Protein 4I2L (pdb70)

Foldseek 3Di:
DVVVVVVVVVVVVVVVVVVVVVVVVVVVVVVVVVVVVVVVD/DDPVVVVVVVVVVVVVVVVVVVVVVVVVVVVVVVVD

Radius of gyration: 19.25 Å; Cα contacts (8 Å, |Δi|>4): 5; chains: 2; bounding box: 23×14×70 Å

Structure (mmCIF, N/CA/C/O backbone):
data_4I2L
#
_entry.id   4I2L
#
_cell.length_a   43.948
_cell.length_b   43.948
_cell.length_c   238.439
_cell.angle_alpha   90.00
_cell.angle_beta   90.00
_cell.angle_gamma   120.00
#
_symmetry.space_group_name_H-M   'H 3 2'
#
loop_
_entity.id
_entity.type
_entity.pdbx_description
1 polymer GP41
2 polymer 'inhibitor MTSFT'
3 water water
#
loop_
_atom_site.group_PDB
_atom_site.id
_atom_site.type_symbol
_atom_site.label_atom_id
_atom_site.label_alt_id
_atom_site.label_comp_id
_atom_site.label_asym_id
_atom_site.label_entity_id
_atom_site.label_seq_id
_atom_site.pdbx_PDB_ins_code
_atom_site.Cartn_x
_atom_site.Cartn_y
_atom_site.Cartn_z
_atom_site.occupancy
_atom_site.B_iso_or_equiv
_atom_site.auth_seq_id
_atom_site.auth_comp_id
_atom_site.auth_asym_id
_atom_site.auth_atom_id
_atom_site.pdbx_PDB_model_num
ATOM 1 N N . GLN A 1 1 ? -9.694 -22.607 -10.211 1.00 63.97 550 GLN C N 1
ATOM 2 C CA . GLN A 1 1 ? -8.251 -22.719 -10.045 1.00 55.53 550 GLN C CA 1
ATOM 3 C C . GLN A 1 1 ? -7.914 -23.473 -8.763 1.00 60.86 550 GLN C C 1
ATOM 4 O O . GLN A 1 1 ? -8.604 -23.343 -7.753 1.00 64.53 550 GLN C O 1
ATOM 17 N N . GLN A 1 2 ? -6.847 -24.262 -8.812 1.00 62.34 551 GLN C N 1
ATOM 18 C CA . GLN A 1 2 ? -6.452 -25.088 -7.678 1.00 58.61 551 GLN C CA 1
ATOM 19 C C . GLN A 1 2 ? -5.425 -24.397 -6.792 1.00 53.48 551 GLN C C 1
ATOM 20 O O . GLN A 1 2 ? -5.399 -24.607 -5.579 1.00 51.80 551 GLN C O 1
ATOM 34 N N . GLN A 1 3 ? -4.571 -23.581 -7.399 1.00 53.10 552 GLN C N 1
ATOM 35 C CA . GLN A 1 3 ? -3.595 -22.815 -6.638 1.00 51.71 552 GLN C CA 1
ATOM 36 C C . GLN A 1 3 ? -4.309 -21.960 -5.600 1.00 42.88 552 GLN C C 1
ATOM 37 O O . GLN A 1 3 ? -3.959 -21.975 -4.421 1.00 46.26 552 GLN C O 1
ATOM 51 N N . ASN A 1 4 ? -5.314 -21.216 -6.044 1.00 43.08 553 ASN C N 1
ATOM 52 C CA . ASN A 1 4 ? -6.114 -20.401 -5.139 1.00 43.83 553 ASN C C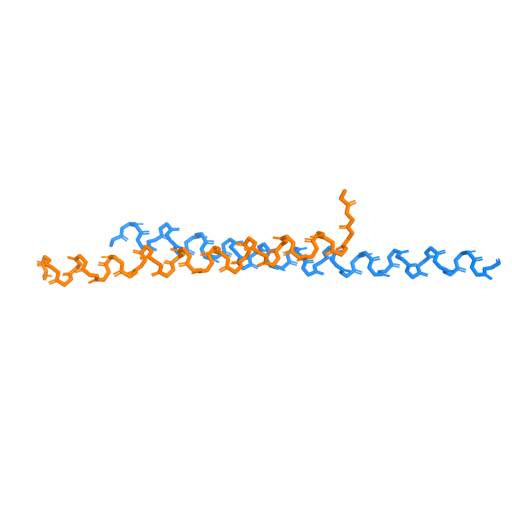A 1
ATOM 53 C C . ASN A 1 4 ? -6.686 -21.223 -3.991 1.00 33.48 553 ASN C C 1
ATOM 54 O O . ASN A 1 4 ? -6.761 -20.747 -2.858 1.00 38.58 553 ASN C O 1
ATOM 65 N N . ASN A 1 5 ? -7.091 -22.456 -4.279 1.00 41.29 554 ASN C N 1
ATOM 66 C CA . ASN A 1 5 ? -7.644 -23.329 -3.247 1.00 39.45 554 ASN C CA 1
ATOM 67 C C . ASN A 1 5 ? -6.606 -23.674 -2.189 1.00 33.99 554 ASN C C 1
ATOM 68 O O . ASN A 1 5 ? -6.818 -23.431 -0.998 1.00 37.33 554 ASN C O 1
ATOM 79 N N . LEU A 1 6 ? -5.483 -24.240 -2.618 1.00 49.54 555 LEU C N 1
ATOM 80 C CA . LEU A 1 6 ? -4.392 -24.536 -1.699 1.00 52.23 555 LEU C CA 1
ATOM 81 C C . LEU A 1 6 ? -4.084 -23.300 -0.867 1.00 41.53 555 LEU C C 1
ATOM 82 O O . LEU A 1 6 ? -3.842 -23.392 0.338 1.00 38.41 555 LEU C O 1
ATOM 98 N N . LEU A 1 7 ? -4.104 -22.139 -1.512 1.00 45.27 556 LEU C N 1
ATOM 99 C CA . LEU A 1 7 ? -3.799 -20.886 -0.835 1.00 53.62 556 LEU C CA 1
ATOM 100 C C . LEU A 1 7 ? -4.799 -20.614 0.287 1.00 38.19 556 LEU C C 1
ATOM 101 O O . LEU A 1 7 ? -4.427 -20.125 1.355 1.00 40.23 556 LEU C O 1
ATOM 117 N N . ARG A 1 8 ? -6.066 -20.940 0.051 1.00 37.08 557 ARG C N 1
ATOM 118 C CA . ARG A 1 8 ? -7.102 -20.741 1.059 1.00 42.31 557 ARG C CA 1
ATOM 119 C C . ARG A 1 8 ? -6.994 -21.767 2.187 1.00 31.56 557 ARG C C 1
ATOM 120 O O . ARG A 1 8 ? -7.276 -21.459 3.348 1.00 39.89 557 ARG C O 1
ATOM 141 N N . ALA A 1 9 ? -6.597 -22.988 1.844 1.00 38.65 558 ALA C N 1
ATOM 142 C CA . ALA A 1 9 ? -6.397 -24.031 2.841 1.00 38.04 558 ALA C CA 1
ATOM 143 C C . ALA A 1 9 ? -5.303 -23.600 3.804 1.00 32.49 558 ALA C C 1
ATOM 144 O O . ALA A 1 9 ? -5.428 -23.741 5.029 1.00 35.45 558 ALA C O 1
ATOM 151 N N . ILE A 1 10 ? -4.223 -23.065 3.248 1.00 32.39 559 ILE C N 1
ATOM 152 C CA . ILE A 1 10 ? -3.127 -22.551 4.058 1.00 35.20 559 ILE C CA 1
ATOM 153 C C . ILE A 1 10 ? -3.611 -21.393 4.928 1.00 30.11 559 ILE C C 1
ATOM 154 O O . ILE A 1 10 ? -3.244 -21.289 6.103 1.00 28.37 559 ILE C O 1
ATOM 170 N N . GLU A 1 11 ? -4.446 -20.530 4.357 1.00 34.23 560 GLU C N 1
ATOM 171 C CA . GLU A 1 11 ? -4.996 -19.401 5.099 1.00 33.40 560 GLU C CA 1
ATOM 172 C C . GLU A 1 11 ? -5.814 -19.888 6.291 1.00 26.77 560 GLU C C 1
ATOM 173 O O . GLU A 1 11 ? -5.728 -19.329 7.388 1.00 32.08 560 GLU C O 1
ATOM 185 N N . ALA A 1 12 ? -6.608 -20.932 6.076 1.00 32.55 561 ALA C N 1
ATOM 186 C CA . ALA A 1 12 ? -7.447 -21.485 7.134 1.00 39.80 561 ALA C CA 1
ATOM 187 C C . ALA A 1 12 ? -6.596 -22.088 8.252 1.00 29.64 561 ALA C C 1
ATOM 188 O O . ALA A 1 12 ? -6.881 -21.895 9.439 1.00 28.55 561 ALA C O 1
ATOM 194 N N . GLN A 1 13 ? -5.552 -22.819 7.874 1.00 28.59 562 GLN C N 1
ATOM 195 C CA . GLN A 1 13 ? -4.639 -23.392 8.860 1.00 25.58 562 GLN C CA 1
ATOM 196 C C . GLN A 1 13 ? -3.913 -22.292 9.621 1.00 21.79 562 GLN C C 1
ATOM 197 O O . GLN A 1 13 ? -3.576 -22.456 10.798 1.00 23.14 562 GLN C O 1
ATOM 211 N N . GLN A 1 14 ? -3.676 -21.168 8.954 1.00 22.97 563 GLN C N 1
ATOM 212 C CA . GLN A 1 14 ? -3.062 -20.025 9.614 1.00 24.62 563 GLN C CA 1
ATOM 213 C C . GLN A 1 14 ? -3.964 -19.537 10.744 1.00 21.73 563 GLN C C 1
ATOM 214 O O . GLN A 1 14 ? -3.487 -19.214 11.836 1.00 21.57 563 GLN C O 1
ATOM 228 N N . HIS A 1 15 ? -5.270 -19.501 10.500 1.00 22.36 564 HIS C N 1
ATOM 229 C CA . HIS A 1 15 ? -6.215 -19.098 11.539 1.00 22.14 564 HIS C CA 1
ATOM 230 C C . HIS A 1 15 ? -6.194 -20.093 12.700 1.00 21.75 564 HIS C C 1
ATOM 231 O O . HIS A 1 15 ? -6.242 -19.702 13.876 1.00 23.51 564 HIS C O 1
ATOM 246 N N . LEU A 1 16 ? -6.120 -21.380 12.373 1.00 21.11 565 LEU C N 1
ATOM 247 C CA . LEU A 1 16 ? -5.993 -22.422 13.389 1.00 22.18 565 LEU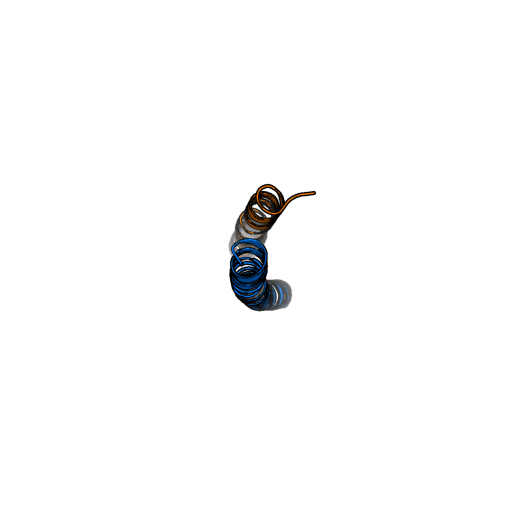 C CA 1
ATOM 248 C C . LEU A 1 16 ? -4.748 -22.183 14.222 1.00 16.93 565 LEU C C 1
ATOM 249 O O . LEU A 1 16 ? -4.791 -22.238 15.455 1.00 20.29 565 LEU C O 1
ATOM 265 N N . LEU A 1 17 ? -3.633 -21.923 13.548 1.00 19.59 566 LEU C N 1
ATOM 266 C CA . LEU A 1 17 ? -2.369 -21.685 14.237 1.00 16.60 566 LEU C CA 1
ATOM 267 C C . LEU A 1 17 ? -2.491 -20.515 15.200 1.00 15.22 566 LEU C C 1
ATOM 268 O O . LEU A 1 17 ? -1.980 -20.569 16.319 1.00 19.20 566 LEU C O 1
ATOM 284 N N A GLN A 1 18 ? -3.165 -19.456 14.765 0.27 15.15 567 GLN C N 1
ATOM 285 N N B GLN A 1 18 ? -3.173 -19.460 14.772 0.73 18.33 567 GLN C N 1
ATOM 286 C CA A GLN A 1 18 ? -3.368 -18.286 15.612 0.27 20.17 567 GLN C CA 1
ATOM 287 C CA B GLN A 1 18 ? -3.362 -18.289 15.622 0.73 21.73 567 GLN C CA 1
ATOM 288 C C A GLN A 1 18 ? -4.139 -18.655 16.876 0.27 16.75 567 GLN C C 1
ATOM 289 C C B GLN A 1 18 ? -4.142 -18.655 16.881 0.73 18.17 567 GLN C C 1
ATOM 290 O O A GLN A 1 18 ? -3.857 -18.138 17.957 0.27 16.60 567 GLN C O 1
ATOM 291 O O B GLN A 1 18 ? -3.868 -18.136 17.964 0.73 21.91 567 GLN C O 1
ATOM 318 N N . LEU A 1 19 ? -5.110 -19.552 16.739 1.00 17.99 568 LEU C N 1
ATOM 319 C CA . LEU A 1 19 ? -5.902 -20.002 17.881 1.00 19.23 568 LEU C CA 1
ATOM 320 C C . LEU A 1 19 ? -5.048 -20.819 18.852 1.00 13.79 568 LEU C C 1
ATOM 321 O O . LEU A 1 19 ? -5.154 -20.665 20.082 1.00 16.74 568 LEU C O 1
ATOM 337 N N . THR A 1 20 ? -4.193 -21.690 18.325 1.00 13.58 569 THR C N 1
ATOM 338 C CA . THR A 1 20 ? -3.330 -22.479 19.202 1.00 14.65 569 THR C CA 1
ATOM 339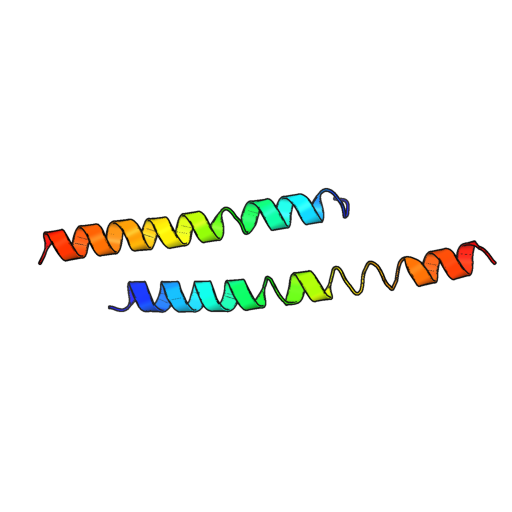 C C . THR A 1 20 ? -2.340 -21.572 19.925 1.00 13.01 569 THR C C 1
ATOM 340 O O . THR A 1 20 ? -2.021 -21.804 21.090 1.00 14.71 569 THR C O 1
ATOM 351 N N . VAL A 1 21 ? -1.872 -20.526 19.256 1.00 14.46 570 VAL C N 1
ATOM 352 C CA . VAL A 1 21 ? -1.001 -19.550 19.903 1.00 16.03 570 VAL C CA 1
ATOM 353 C C . VAL A 1 21 ? -1.722 -18.858 21.062 1.00 14.51 570 VAL C C 1
ATOM 354 O O . VAL A 1 21 ? -1.158 -18.714 22.150 1.00 17.19 570 VAL C O 1
ATOM 367 N N . TRP A 1 22 ? -2.968 -18.442 20.841 1.00 16.57 571 TRP C N 1
ATOM 368 C CA . TRP A 1 22 ? -3.772 -17.835 21.905 1.00 17.49 571 TRP C CA 1
ATOM 369 C C . TRP A 1 22 ? -3.856 -18.766 23.114 1.00 13.71 571 TRP C C 1
ATOM 370 O O . TRP A 1 22 ? -3.691 -18.343 24.270 1.00 17.00 571 TRP C O 1
ATOM 391 N N . GLY A 1 23 ? -4.128 -20.037 22.843 1.00 14.61 572 GLY C N 1
ATOM 392 C CA . GLY A 1 23 ? -4.291 -21.025 23.894 1.00 14.04 572 GLY C CA 1
ATOM 393 C C . GLY A 1 23 ? -3.017 -21.211 24.690 1.00 12.44 572 GLY C C 1
ATOM 394 O O . GLY A 1 23 ? -3.034 -21.269 25.921 1.00 13.80 572 GLY C O 1
ATOM 398 N N . ILE A 1 24 ? -1.901 -21.313 23.982 1.00 10.48 573 ILE C N 1
ATOM 399 C CA . ILE A 1 24 ? -0.605 -21.494 24.621 1.00 10.95 573 ILE C CA 1
ATOM 400 C C . ILE A 1 24 ? -0.284 -20.306 25.527 1.00 12.35 573 ILE C C 1
ATOM 401 O O . ILE A 1 24 ? 0.187 -20.484 26.655 1.00 13.82 573 ILE C O 1
ATOM 417 N N . LYS A 1 25 ? -0.561 -19.097 25.050 1.00 12.48 574 LYS C N 1
ATOM 418 C CA A LYS A 1 25 ? -0.310 -17.899 25.845 0.29 11.52 574 LYS C CA 1
ATOM 419 C CA B LYS A 1 25 ? -0.318 -17.890 25.834 0.71 12.86 574 LYS C CA 1
ATOM 420 C C . LYS A 1 25 ? -1.187 -17.857 27.093 1.00 15.30 574 LYS C C 1
ATOM 421 O O . LYS A 1 25 ? -0.731 -17.456 28.170 1.00 17.82 574 LYS C O 1
ATOM 458 N N . GLN A 1 26 ? -2.444 -18.270 26.954 1.00 14.16 575 GLN C N 1
ATOM 459 C CA . GLN A 1 26 ? -3.360 -18.318 28.097 1.00 15.02 575 GLN C CA 1
ATOM 460 C C . GLN A 1 26 ? -2.815 -19.256 29.162 1.00 12.36 575 GLN C C 1
ATOM 461 O O . GLN A 1 26 ? -2.796 -18.940 30.362 1.00 15.73 575 GLN C O 1
ATOM 475 N N . LEU A 1 27 ? -2.390 -20.430 28.721 1.00 11.35 576 LEU C N 1
ATOM 476 C CA . LEU A 1 27 ? -1.873 -21.442 29.630 1.00 11.36 576 LEU C CA 1
ATOM 477 C C . LEU A 1 27 ? -0.582 -20.979 30.291 1.00 11.40 576 LEU C C 1
ATOM 478 O O . LEU A 1 27 ? -0.366 -21.224 31.481 1.00 13.14 576 LEU C O 1
ATOM 494 N N . GLN A 1 28 ? 0.281 -20.316 29.531 1.00 10.79 577 GLN C N 1
ATOM 495 C CA . GLN A 1 28 ? 1.537 -19.825 30.085 1.00 10.12 577 GLN C CA 1
ATOM 496 C C . GLN A 1 28 ? 1.253 -18.843 31.215 1.00 11.51 577 GLN C C 1
ATOM 497 O O . GLN A 1 28 ? 1.879 -18.908 32.278 1.00 13.66 577 GLN C O 1
ATOM 511 N N . ALA A 1 29 ? 0.294 -17.951 31.001 1.00 13.06 578 ALA C N 1
ATOM 512 C CA . ALA A 1 29 ? -0.046 -16.959 32.016 1.00 12.02 578 ALA C CA 1
ATOM 513 C C . ALA A 1 29 ? -0.626 -17.647 33.251 1.00 13.56 578 ALA C C 1
ATOM 514 O O . ALA A 1 29 ? -0.335 -17.268 34.395 1.00 14.69 578 ALA C O 1
ATOM 521 N N . ARG A 1 30 ? -1.448 -18.663 33.029 1.00 10.76 579 ARG C N 1
ATOM 522 C CA . ARG A 1 30 ? -2.095 -19.350 34.151 1.00 11.74 579 ARG C CA 1
ATOM 523 C C . ARG A 1 30 ? -1.113 -20.176 34.968 1.00 9.31 579 ARG C C 1
ATOM 524 O O . ARG A 1 30 ? -1.194 -20.211 36.207 1.00 11.49 579 ARG C O 1
ATOM 545 N N . ILE A 1 31 ? -0.184 -20.845 34.301 1.00 9.82 580 ILE C N 1
ATOM 546 C CA A ILE A 1 31 ? 0.863 -21.601 34.978 0.74 10.25 580 ILE C CA 1
ATOM 547 C CA B ILE A 1 31 ? 0.821 -21.604 35.027 0.26 8.37 580 ILE C CA 1
ATOM 548 C C . ILE A 1 31 ? 1.750 -20.647 35.761 1.00 10.70 580 ILE C C 1
ATOM 549 O O . ILE A 1 31 ? 2.129 -20.914 36.900 1.00 11.78 580 ILE C O 1
ATOM 580 N N . LEU A 1 32 ? 2.094 -19.526 35.137 1.00 11.34 581 LEU C N 1
ATOM 581 C CA . LEU A 1 32 ? 2.928 -18.528 35.799 1.00 11.53 581 LEU C CA 1
ATOM 582 C C . LEU A 1 32 ? 2.232 -18.006 37.057 1.00 11.66 581 LEU C C 1
ATOM 583 O O . LEU A 1 32 ? 2.868 -17.819 38.101 1.00 13.37 581 LEU C O 1
ATOM 599 N N . ALA A 1 33 ? 0.924 -17.784 36.974 1.00 12.10 582 ALA C N 1
ATOM 600 C CA . ALA A 1 33 ? 0.173 -17.305 38.138 1.00 12.65 582 ALA C CA 1
ATOM 601 C C . ALA A 1 33 ? 0.238 -18.325 39.270 1.00 11.28 582 ALA C C 1
ATOM 602 O O . ALA A 1 33 ? 0.372 -17.957 40.450 1.00 13.83 582 ALA C O 1
ATOM 609 N N . VAL A 1 34 ? 0.143 -19.605 38.930 1.00 10.67 583 VAL C N 1
ATOM 610 C CA . VAL A 1 34 ? 0.204 -20.667 39.934 1.00 10.21 583 VAL C CA 1
ATOM 611 C C . VAL A 1 34 ? 1.601 -20.753 40.553 1.00 10.10 583 VAL C C 1
ATOM 612 O O . VAL A 1 34 ? 1.7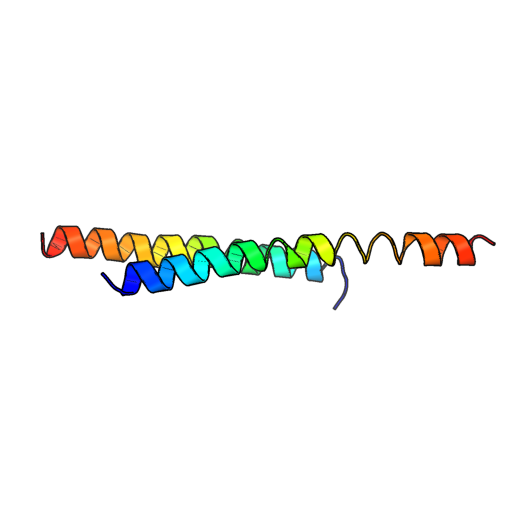46 -20.875 41.778 1.00 13.13 583 VAL C O 1
ATOM 625 N N . GLU A 1 35 ? 2.626 -20.689 39.711 1.00 9.72 584 GLU C N 1
ATOM 626 C CA . GLU A 1 35 ? 4.008 -20.706 40.172 1.00 10.74 584 GLU C CA 1
ATOM 627 C C . GLU A 1 35 ? 4.247 -19.567 41.159 1.00 13.43 584 GLU C C 1
ATOM 628 O O . GLU A 1 35 ? 4.841 -19.762 42.225 1.00 15.47 584 GLU C O 1
ATOM 640 N N . ARG A 1 36 ? 3.777 -18.378 40.803 1.00 14.21 585 ARG C N 1
ATOM 641 C CA . ARG A 1 36 ? 3.928 -17.206 41.663 1.00 13.51 585 ARG C CA 1
ATOM 642 C C . ARG A 1 36 ? 3.157 -17.373 42.965 1.00 15.55 585 ARG C C 1
ATOM 643 O O . ARG A 1 36 ? 3.647 -16.996 44.038 1.00 17.75 585 ARG C O 1
ATOM 664 N N . TYR A 1 37 ? 1.952 -17.930 42.879 1.00 14.41 586 TYR C N 1
ATOM 665 C CA . TYR A 1 37 ? 1.136 -18.156 44.075 1.00 15.04 586 TYR C CA 1
ATOM 666 C C . TYR A 1 37 ? 1.891 -19.028 45.064 1.00 13.39 586 TYR C C 1
ATOM 667 O O . TYR A 1 37 ? 1.901 -18.752 46.273 1.00 18.39 586 TYR C O 1
ATOM 685 N N . LEU A 1 38 ? 2.525 -20.081 44.564 1.00 12.68 587 LEU C N 1
ATOM 686 C CA . LEU A 1 38 ? 3.233 -21.024 45.420 1.00 13.56 587 LEU C CA 1
ATOM 687 C C . LEU A 1 38 ? 4.533 -20.424 45.947 1.00 16.38 587 LEU C C 1
ATOM 688 O O . LEU A 1 38 ? 4.892 -20.629 47.106 1.00 20.25 587 LEU C O 1
ATOM 704 N N . LYS A 1 39 ? 5.230 -19.662 45.112 1.00 14.99 588 LYS C N 1
ATOM 705 C CA . LYS A 1 39 ? 6.452 -19.001 45.553 1.00 18.25 588 LYS C CA 1
ATOM 706 C C . LYS A 1 39 ? 6.139 -17.960 46.634 1.00 19.96 588 LYS C C 1
ATOM 707 O O . LYS A 1 39 ? 6.902 -17.799 47.595 1.00 23.34 588 LYS C O 1
ATOM 726 N N . ASP A 1 40 ? 5.012 -17.268 46.485 1.00 19.15 589 ASP C N 1
ATOM 727 C CA . ASP A 1 40 ? 4.620 -16.222 47.428 1.00 20.86 589 ASP C CA 1
ATOM 728 C C . ASP A 1 40 ? 4.268 -16.797 48.790 1.00 20.69 589 ASP C C 1
ATOM 729 O O . ASP A 1 40 ? 4.280 -16.074 49.792 1.00 29.25 589 ASP C O 1
ATOM 738 N N . GLN A 1 41 ? 3.951 -18.084 48.842 1.00 22.49 590 GLN C N 1
ATOM 739 C CA . GLN A 1 41 ? 3.681 -18.737 50.123 1.00 26.34 590 GLN C CA 1
ATOM 740 C C . GLN A 1 41 ? 4.958 -18.842 50.943 1.00 29.52 590 GLN C C 1
ATOM 741 O O . GLN A 1 41 ? 6.061 -18.705 50.414 1.00 38.15 590 GLN C O 1
ATOM 759 N N . MET B 2 2 ? 16.011 -19.893 23.87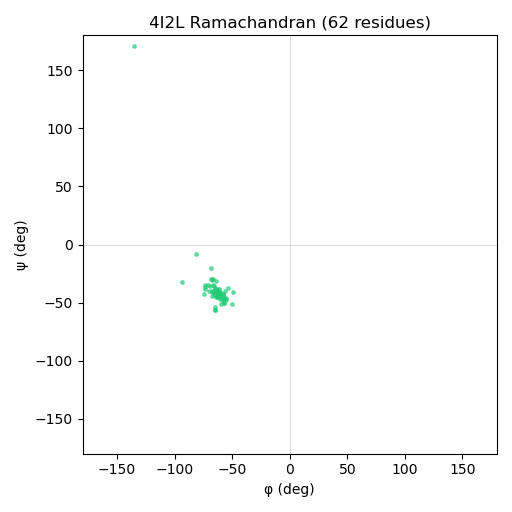6 1.00 50.13 626 MET D N 1
ATOM 760 C CA . MET B 2 2 ? 14.672 -19.413 23.563 1.00 45.86 626 MET D CA 1
ATOM 761 C C . MET B 2 2 ? 13.951 -19.004 24.842 1.00 36.25 626 MET D C 1
ATOM 762 O O . MET B 2 2 ? 14.054 -19.677 25.869 1.00 42.17 626 MET D O 1
ATOM 776 N N . THR B 2 3 ? 13.229 -17.890 24.773 1.00 39.66 627 THR D N 1
ATOM 777 C CA . THR B 2 3 ? 12.454 -17.391 25.903 1.00 40.69 627 THR D CA 1
ATOM 778 C C . THR B 2 3 ? 11.079 -16.973 25.396 1.00 31.99 627 THR D C 1
ATOM 779 O O . THR B 2 3 ? 10.859 -16.922 24.190 1.00 32.77 627 THR D O 1
ATOM 790 N N . TRP B 2 4 ? 10.155 -16.671 26.303 1.00 33.39 628 TRP D N 1
ATOM 791 C CA . TRP B 2 4 ? 8.774 -16.392 25.906 1.00 31.25 628 TRP D CA 1
ATOM 792 C C . TRP B 2 4 ? 8.609 -15.059 25.179 1.00 33.28 628 TRP D C 1
ATOM 793 O O . TRP B 2 4 ? 7.734 -14.918 24.322 1.00 29.86 628 TRP D O 1
ATOM 814 N N A GLU B 2 5 ? 9.469 -14.099 25.503 0.83 36.62 629 GLU D N 1
ATOM 815 N N B GLU B 2 5 ? 9.442 -14.084 25.527 0.17 37.59 629 GLU D N 1
ATOM 816 C CA A GLU B 2 5 ? 9.447 -12.805 24.837 0.83 40.52 629 GLU D CA 1
ATOM 817 C CA B GLU B 2 5 ? 9.442 -12.802 24.833 0.17 41.28 629 GLU D CA 1
ATOM 818 C C A GLU B 2 5 ? 9.862 -12.998 23.384 0.83 39.94 629 GLU D C 1
ATOM 819 C C B GLU B 2 5 ? 9.856 -13.006 23.380 0.17 38.54 629 GLU D C 1
ATOM 820 O O A GLU B 2 5 ? 9.201 -12.515 22.468 0.83 41.11 629 GLU D O 1
ATOM 821 O O B GLU B 2 5 ? 9.194 -12.531 22.458 0.17 39.20 629 GLU D O 1
ATOM 844 N N . THR B 2 6 ? 10.962 -13.718 23.190 1.00 35.42 630 THR D N 1
ATOM 845 C CA . THR B 2 6 ? 11.466 -14.032 21.861 1.00 33.38 630 THR D CA 1
ATOM 846 C C . THR B 2 6 ? 10.476 -14.914 21.113 1.00 30.87 630 THR D C 1
ATOM 847 O O . THR B 2 6 ? 10.258 -14.743 19.915 1.00 36.59 630 THR D O 1
ATOM 858 N N . TRP B 2 7 ? 9.879 -15.859 21.831 1.00 30.00 631 TRP D N 1
ATOM 859 C CA . TRP B 2 7 ? 8.900 -16.771 21.257 1.00 26.16 631 TRP D CA 1
ATOM 860 C C . TRP B 2 7 ? 7.757 -15.980 20.639 1.00 26.24 631 TRP D C 1
ATOM 861 O O . TRP B 2 7 ? 7.386 -16.201 19.487 1.00 26.64 631 TRP D O 1
ATOM 882 N N . GLU B 2 8 ? 7.204 -15.049 21.408 1.00 25.01 632 GLU D N 1
ATOM 883 C CA . GLU B 2 8 ? 6.117 -14.209 20.919 1.00 27.79 632 GLU D CA 1
ATOM 884 C C . GLU B 2 8 ? 6.525 -13.427 19.673 1.00 27.09 632 GLU D C 1
ATOM 885 O O . GLU B 2 8 ? 5.754 -13.322 18.719 1.00 28.73 632 GLU D O 1
ATOM 893 N N . ARG B 2 9 ? 7.737 -12.879 19.690 1.00 30.77 633 ARG D N 1
ATOM 894 C CA . ARG B 2 9 ? 8.231 -12.057 18.587 1.00 30.50 633 ARG D CA 1
ATOM 895 C C . ARG B 2 9 ? 8.449 -12.881 17.321 1.00 35.99 633 ARG D C 1
ATOM 896 O O . ARG B 2 9 ? 8.148 -12.427 16.215 1.00 41.34 633 ARG D O 1
ATOM 917 N N . GLU B 2 10 ? 8.986 -14.085 17.484 1.00 35.03 634 GLU D N 1
ATOM 918 C CA . GLU B 2 10 ? 9.224 -14.972 16.349 1.00 31.88 634 GLU D CA 1
ATOM 919 C C . GLU B 2 10 ? 7.901 -15.445 15.751 1.00 28.04 634 GLU D C 1
ATOM 920 O O . GLU B 2 10 ? 7.760 -15.538 14.530 1.00 31.08 634 GLU D O 1
ATOM 932 N N . ILE B 2 11 ? 6.934 -15.744 16.613 0.81 27.55 635 ILE D N 1
ATOM 933 C CA . ILE B 2 11 ? 5.599 -16.123 16.162 0.81 21.96 635 ILE D CA 1
ATOM 934 C C . ILE B 2 11 ? 4.998 -15.005 15.318 0.81 24.71 635 ILE D C 1
ATOM 935 O O . ILE B 2 11 ? 4.436 -15.245 14.247 0.81 26.15 635 ILE D O 1
ATOM 951 N N . GLU B 2 12 ? 5.109 -13.781 15.823 1.00 26.30 636 GLU D N 1
ATOM 952 C CA . GLU B 2 12 ? 4.608 -12.608 15.120 1.00 33.09 636 GLU D CA 1
ATOM 953 C C . GLU B 2 12 ? 5.337 -12.417 13.796 1.00 29.31 636 GLU D C 1
ATOM 954 O O . GLU B 2 12 ? 4.726 -12.066 12.787 1.00 38.35 636 GLU D O 1
ATOM 966 N N . ASN B 2 13 ? 6.647 -12.641 13.806 1.00 30.39 637 ASN D N 1
ATOM 967 C CA . ASN B 2 13 ? 7.460 -12.465 12.606 1.00 36.92 637 ASN D CA 1
ATOM 968 C C . ASN B 2 13 ? 7.099 -13.452 11.497 1.00 35.21 637 ASN D C 1
ATOM 969 O O . ASN B 2 13 ? 7.047 -13.081 10.325 1.00 47.74 637 ASN D O 1
ATOM 980 N N . TYR B 2 14 ? 6.851 -14.705 11.864 1.00 30.14 638 TYR D N 1
ATOM 981 C CA . TYR B 2 14 ? 6.471 -15.715 10.882 1.00 35.05 638 TYR D CA 1
ATOM 982 C C . TYR B 2 14 ? 5.036 -15.499 10.418 1.00 32.95 638 TYR D C 1
ATOM 983 O O . TYR B 2 14 ? 4.716 -15.701 9.245 1.00 42.19 638 TYR D O 1
ATOM 1001 N N . THR B 2 15 ? 4.175 -15.084 11.340 1.00 34.73 639 THR D N 1
ATOM 1002 C CA . THR B 2 15 ? 2.775 -14.834 11.021 1.00 36.00 639 THR D CA 1
ATOM 1003 C C . THR B 2 15 ? 2.655 -13.698 10.008 1.00 45.71 639 THR D C 1
ATOM 1004 O O . THR B 2 15 ? 2.066 -13.866 8.940 1.00 44.48 639 THR D O 1
ATOM 1015 N N A LYS B 2 16 ? 3.217 -12.542 10.347 0.65 43.96 640 LYS D N 1
ATOM 1016 N N B LYS B 2 16 ? 3.228 -12.550 10.350 0.35 45.59 640 LYS D N 1
ATOM 1017 C CA A LYS B 2 16 ? 3.155 -11.379 9.468 0.65 52.41 640 LYS D CA 1
ATOM 1018 C CA B LYS B 2 16 ? 3.175 -11.374 9.490 0.35 51.12 640 LYS D CA 1
ATOM 1019 C C A LYS B 2 16 ? 3.822 -11.656 8.126 0.65 49.57 640 LYS D C 1
ATOM 1020 C C B LYS B 2 16 ? 3.832 -11.646 8.138 0.35 49.25 640 LYS D C 1
ATOM 1021 O O A LYS B 2 16 ? 3.485 -11.031 7.120 0.65 56.21 640 LYS D O 1
ATOM 1022 O O B LYS B 2 16 ? 3.498 -11.008 7.140 0.35 53.49 640 LYS D O 1
ATOM 1059 N N . GLN B 2 17 ? 4.763 -12.596 8.108 1.00 45.73 641 GLN D N 1
ATOM 1060 C CA . GLN B 2 17 ? 5.401 -12.999 6.859 1.00 50.83 641 GLN D CA 1
ATOM 1061 C C . GLN B 2 17 ? 4.432 -13.812 6.019 1.00 45.96 641 GLN D C 1
ATOM 1062 O O . GLN B 2 17 ? 4.222 -13.531 4.839 1.00 54.92 641 GLN D O 1
ATOM 1076 N N . ILE B 2 18 ? 3.853 -14.833 6.636 1.00 47.14 642 ILE D N 1
ATOM 1077 C CA . ILE B 2 18 ? 2.922 -15.710 5.948 1.00 42.21 642 ILE D CA 1
ATOM 1078 C C . ILE B 2 18 ? 1.856 -14.893 5.226 1.00 45.08 642 ILE D C 1
ATOM 1079 O O . ILE B 2 18 ? 1.632 -15.083 4.036 1.00 50.21 642 ILE D O 1
ATOM 1095 N N . TYR B 2 19 ? 1.220 -13.967 5.938 1.00 54.77 643 TYR D N 1
ATOM 1096 C CA . TYR B 2 19 ? 0.174 -13.142 5.342 1.00 53.74 643 TYR D CA 1
ATOM 1097 C C . TYR B 2 19 ? 0.696 -12.378 4.133 1.00 50.44 643 TYR D C 1
ATOM 1098 O O . TYR B 2 19 ? 0.022 -12.297 3.104 1.00 65.18 643 TYR D O 1
ATOM 1116 N N . LYS B 2 20 ? 1.897 -11.822 4.253 1.00 50.56 644 LYS D N 1
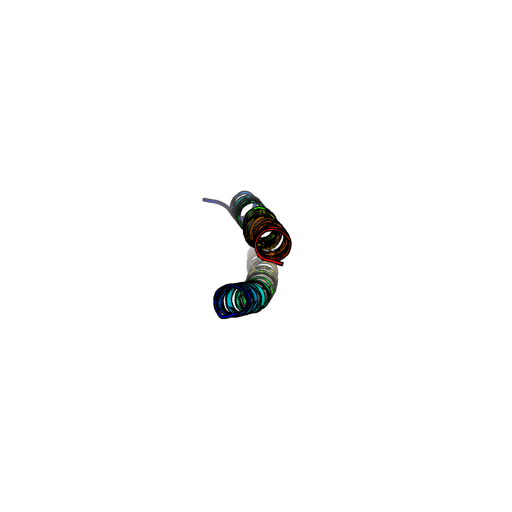ATOM 1117 C CA . LYS B 2 20 ? 2.481 -11.056 3.159 1.00 49.84 644 LYS D CA 1
ATOM 1118 C C . LYS B 2 20 ? 2.820 -11.981 1.991 1.00 51.69 644 LYS D C 1
ATO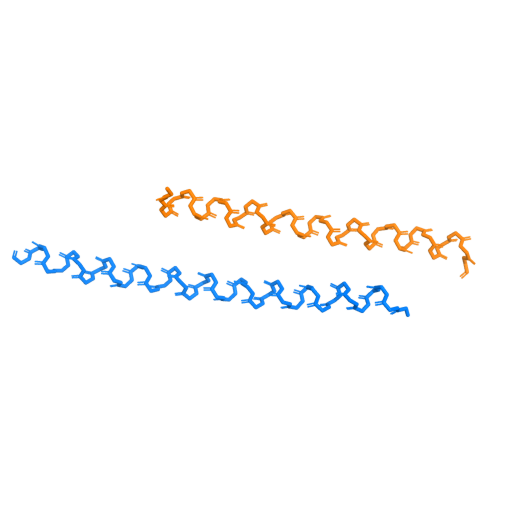M 1119 O O . LYS B 2 20 ? 2.783 -11.563 0.836 1.00 59.39 644 LYS D O 1
ATOM 1138 N N . ILE B 2 21 ? 3.130 -13.239 2.291 1.00 53.46 645 ILE D N 1
ATOM 1139 C CA . ILE B 2 21 ? 3.422 -14.221 1.250 1.00 51.53 645 ILE D CA 1
ATOM 1140 C C . ILE B 2 21 ? 2.143 -14.669 0.546 1.00 56.36 645 ILE D C 1
ATOM 1141 O O . ILE B 2 21 ? 2.116 -14.807 -0.678 1.00 54.62 645 ILE D O 1
ATOM 1157 N N . LEU B 2 22 ? 1.086 -14.898 1.321 1.00 55.22 646 LEU D N 1
ATOM 1158 C CA . LEU B 2 22 ? -0.209 -15.257 0.753 1.00 51.81 646 LEU D CA 1
ATOM 1159 C C . LEU B 2 22 ? -0.646 -14.204 -0.256 1.00 58.94 646 LEU D C 1
ATOM 1160 O O . LEU B 2 22 ? -1.059 -14.533 -1.369 1.00 55.78 646 LEU D O 1
ATOM 1176 N N . GLU B 2 23 ? -0.549 -12.937 0.133 1.00 59.75 647 GLU D N 1
ATOM 1177 C CA . GLU B 2 23 ? -0.987 -11.846 -0.730 1.00 58.51 647 GLU D CA 1
ATOM 1178 C C . GLU B 2 23 ? -0.104 -11.752 -1.970 1.00 65.57 647 GLU D C 1
ATOM 1179 O O . GLU B 2 23 ? -0.561 -11.339 -3.033 1.00 66.08 647 GLU D O 1
ATOM 1191 N N . GLU B 2 24 ? 1.159 -12.141 -1.828 1.00 61.54 648 GLU D N 1
ATOM 1192 C CA . GLU B 2 24 ? 2.093 -12.138 -2.948 1.00 61.97 648 GLU D CA 1
ATOM 1193 C C . GLU B 2 24 ? 1.660 -13.133 -4.016 1.00 53.00 648 GLU D C 1
ATOM 1194 O O . GLU B 2 24 ? 1.481 -12.771 -5.179 1.00 60.90 648 GLU D O 1
ATOM 1202 N N . SER B 2 25 ? 1.500 -14.390 -3.614 1.00 57.35 649 SER D N 1
ATOM 1203 C CA . SER B 2 25 ? 1.079 -15.439 -4.533 1.00 57.67 649 SER D CA 1
ATOM 1204 C C . SER B 2 25 ? -0.241 -15.065 -5.191 1.00 58.85 649 SER D C 1
ATOM 1205 O O . SER B 2 25 ? -0.443 -15.302 -6.383 1.00 61.46 649 SER D O 1
ATOM 1213 N N . GLN B 2 26 ? -1.138 -14.477 -4.407 1.00 51.75 650 GLN D N 1
ATOM 1214 C CA . GLN B 2 26 ? -2.440 -14.064 -4.911 1.00 52.12 650 GLN D CA 1
ATOM 1215 C C . GLN B 2 26 ? -2.289 -12.888 -5.871 1.00 42.45 650 GLN D C 1
ATOM 1216 O O . GLN B 2 26 ? -3.022 -12.778 -6.855 1.00 53.28 650 GLN D O 1
ATOM 1230 N N . GLU B 2 27 ? -1.331 -12.014 -5.577 1.00 40.87 651 GLU D N 1
ATOM 1231 C CA . GLU B 2 27 ? -1.054 -10.857 -6.420 1.00 42.51 651 GLU D CA 1
ATOM 1232 C C . GLU B 2 27 ? -0.664 -11.315 -7.81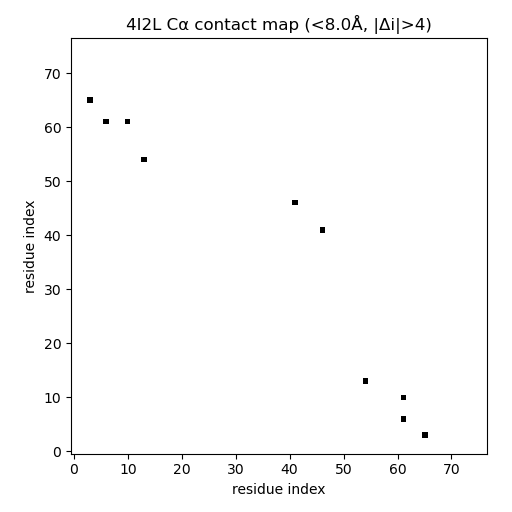9 1.00 39.85 651 GLU D C 1
ATOM 1233 O O . GLU B 2 27 ? -1.226 -10.857 -8.816 1.00 44.75 651 GLU D O 1
ATOM 1245 N N . GLN B 2 28 ? 0.298 -12.230 -7.885 1.00 45.52 652 GLN D N 1
ATOM 1246 C CA . GLN B 2 28 ? 0.771 -12.750 -9.162 1.00 41.63 652 GLN D CA 1
ATOM 1247 C C . GLN B 2 28 ? -0.342 -13.481 -9.904 1.00 43.85 652 GLN D C 1
ATOM 1248 O O . GLN B 2 28 ? -0.451 -13.383 -11.127 1.00 46.79 652 GLN D O 1
ATOM 1262 N N . GLN B 2 29 ? -1.169 -14.210 -9.162 1.00 47.11 653 GLN D N 1
ATOM 1263 C CA . GLN B 2 29 ? -2.255 -14.981 -9.756 1.00 48.20 653 GLN D CA 1
ATOM 1264 C C . GLN B 2 29 ? -3.274 -14.071 -10.437 1.00 45.27 653 GLN D C 1
ATOM 1265 O O . GLN B 2 29 ? -3.743 -14.364 -11.538 1.00 47.56 653 GLN D O 1
ATOM 1279 N N . ASP B 2 30 ? -3.612 -12.965 -9.786 1.00 43.67 654 ASP D N 1
ATOM 1280 C CA . ASP B 2 30 ? -4.503 -11.988 -10.390 1.00 43.92 654 ASP D CA 1
ATOM 1281 C C . ASP B 2 30 ? -3.820 -11.334 -11.585 1.00 36.94 654 ASP D C 1
ATOM 1282 O O . ASP B 2 30 ? -4.463 -11.021 -12.588 1.00 47.73 654 ASP D O 1
ATOM 1291 N N . ARG B 2 31 ? -2.509 -11.144 -11.475 1.00 39.26 655 ARG D N 1
ATOM 1292 C CA . ARG B 2 31 ? -1.719 -10.563 -12.554 1.00 46.07 655 ARG D CA 1
ATOM 1293 C C . ARG B 2 31 ? -1.729 -11.482 -13.772 1.00 43.10 655 ARG D C 1
ATOM 1294 O O . ARG B 2 31 ? -1.921 -11.034 -14.905 1.00 46.27 655 ARG D O 1
ATOM 1315 N N . ASN B 2 32 ? -1.526 -12.773 -13.529 1.00 42.15 656 ASN D N 1
ATOM 1316 C CA . ASN B 2 32 ? -1.489 -13.760 -14.600 1.00 50.04 656 ASN D CA 1
ATOM 1317 C C . ASN B 2 32 ? -2.864 -13.995 -15.215 1.00 43.19 656 ASN D C 1
ATOM 1318 O O . ASN B 2 32 ? -2.980 -14.233 -16.416 1.00 52.46 656 ASN D O 1
ATOM 1329 N N . GLU B 2 33 ? -3.906 -13.928 -14.395 1.00 48.29 657 GLU D N 1
ATOM 1330 C CA . GLU B 2 33 ? -5.262 -14.091 -14.896 1.00 45.04 657 GLU D CA 1
ATOM 1331 C C . GLU B 2 33 ? -5.602 -12.957 -15.851 1.00 39.78 657 GLU D C 1
ATOM 1332 O O . GLU B 2 33 ? -6.237 -13.171 -16.884 1.00 45.61 657 GLU D O 1
ATOM 1340 N N . LYS B 2 34 ? -5.173 -11.749 -15.502 1.00 36.56 658 LYS D N 1
ATOM 1341 C CA . LYS B 2 34 ? -5.388 -10.593 -16.361 1.00 43.18 658 LYS D CA 1
ATOM 1342 C C . LYS B 2 34 ? -4.556 -10.735 -17.633 1.00 51.08 658 LYS D C 1
ATOM 1343 O O . LYS B 2 34 ? -4.945 -10.253 -18.697 1.00 56.46 658 LYS D O 1
ATOM 1362 N N . ASP B 2 35 ? -3.412 -11.402 -17.517 1.00 57.93 659 ASP D N 1
ATOM 1363 C CA . ASP B 2 35 ? -2.543 -11.640 -18.666 1.00 61.67 659 ASP D CA 1
ATOM 1364 C C . ASP B 2 35 ? -3.223 -12.543 -19.691 1.00 51.57 659 ASP D C 1
ATOM 1365 O O . ASP B 2 35 ? -3.325 -12.193 -20.867 1.00 61.19 659 ASP D O 1
ATOM 1374 N N . LEU B 2 36 ? -3.685 -13.705 -19.241 1.00 57.72 660 LEU D N 1
ATOM 1375 C CA . LEU B 2 36 ? -4.336 -14.666 -20.127 1.00 59.60 660 LEU D CA 1
ATOM 1376 C C . LEU B 2 36 ? -5.802 -14.312 -20.371 1.00 62.02 660 LEU D C 1
ATOM 1377 O O . LEU B 2 36 ? -6.459 -14.916 -21.219 1.00 65.23 660 LEU D O 1
ATOM 1393 N N . LEU B 2 37 ? -6.305 -13.327 -19.630 1.00 56.99 661 LEU D N 1
ATOM 1394 C CA . LEU B 2 37 ? -7.687 -12.874 -19.776 1.00 52.10 661 LEU D CA 1
ATOM 1395 C C . LEU B 2 37 ? -8.647 -14.048 -19.952 1.00 62.90 661 LEU D C 1
ATOM 1396 O O . LEU B 2 37 ? -9.156 -14.599 -18.976 1.00 60.45 661 LEU D O 1
#

Sequence (77 aa):
QQQNNLLRAIEAQQHLLQQLTVWGIKKQLQARIILAVERYLKDQMTWEETWEREIENYTKKQIYKILEESQEQQDRNEKDLL

Solvent-accessible surface area: 6941 Å² total; per-residue (Å²): 140,140,111,48,88,113,17,111,55,89,57,57,114,7,85,111,97,72,118,72,26,150,20,74,93,77,96,51,56,158,102,56,59,88,79,143,142,93,156,123,147,170,78,110,118,43,50,80,130,74,50,106,89,138,28,165,61,46,82,101,75,22,105,84,60,32,94,102,43,82,124,56,100,151,102,137,162

Secondary structure (DSSP, 8-state):
--HHHHHHHHHHHHHHHHHHHHHHHHHHHHHHHHHHHHHH-/--HHHHHHHHHHHHHHHHHHHHHHHHHHHHHHHHH-

B-factor: mean 42.29, std 20.9, range [8.37, 102.66]